Protein AF-A0A069SBB0-F1 (afdb_monomer_lite)

Secondary structure (DSSP, 8-state):
------S--HHHHHHHHHH-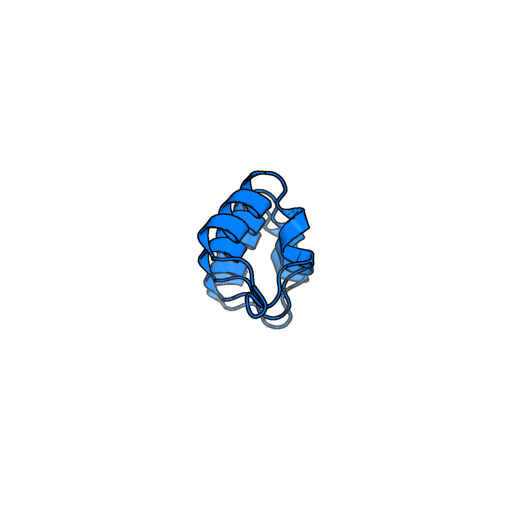GGGGGGSSS--HHHHHHHHTT-GGGGGG-SS--HHHHHHHHHH-GGGGGG-SS--HHHHTT-

pLDDT: mean 92.05, std 13.58, range [35.69, 98.62]

Organism: NCBI:txid1339352

Structure (mmCIF, N/CA/C/O backbone):
data_AF-A0A069SBB0-F1
#
_entry.id   AF-A0A069SBB0-F1
#
loop_
_atom_site.group_PDB
_atom_site.id
_atom_site.type_symbol
_atom_site.label_atom_id
_atom_site.label_alt_id
_atom_site.label_comp_id
_atom_site.label_asym_id
_atom_site.label_entity_id
_atom_site.label_seq_id
_atom_site.pdbx_PDB_ins_code
_atom_site.Cartn_x
_atom_site.Cartn_y
_atom_site.Cartn_z
_atom_site.occupancy
_atom_site.B_iso_or_equiv
_atom_site.auth_seq_id
_atom_site.auth_comp_id
_atom_site.auth_asym_id
_atom_site.auth_atom_id
_atom_site.pdbx_PDB_model_num
ATOM 1 N N . MET A 1 1 ? 23.986 -9.496 -25.796 1.00 35.69 1 MET A N 1
ATOM 2 C CA . MET A 1 1 ? 22.715 -9.956 -25.202 1.00 35.69 1 MET A CA 1
ATOM 3 C C . MET A 1 1 ? 22.534 -9.183 -23.917 1.00 35.69 1 MET A C 1
ATOM 5 O O . MET A 1 1 ? 23.366 -9.319 -23.033 1.00 35.69 1 MET A O 1
ATOM 9 N N . ILE A 1 2 ? 21.553 -8.287 -23.874 1.00 45.81 2 ILE A N 1
ATOM 10 C CA . ILE A 1 2 ? 21.247 -7.504 -22.676 1.00 45.81 2 ILE A CA 1
ATOM 11 C C . ILE A 1 2 ? 20.352 -8.406 -21.834 1.00 45.81 2 ILE A C 1
ATOM 13 O O . ILE A 1 2 ? 19.283 -8.811 -22.285 1.00 45.81 2 ILE A O 1
ATOM 17 N N . THR A 1 3 ? 20.856 -8.830 -20.687 1.00 43.16 3 THR A N 1
ATOM 18 C CA . THR A 1 3 ? 20.152 -9.695 -19.744 1.00 43.16 3 THR A CA 1
ATOM 19 C C . THR A 1 3 ? 18.929 -8.961 -19.199 1.00 43.16 3 THR A C 1
ATOM 21 O O . THR A 1 3 ? 19.071 -7.867 -18.662 1.00 43.16 3 THR A O 1
ATOM 24 N N . ALA A 1 4 ? 17.757 -9.558 -19.424 1.00 49.25 4 ALA A N 1
ATOM 25 C CA . ALA A 1 4 ? 16.498 -9.414 -18.696 1.00 49.25 4 ALA A CA 1
ATOM 26 C C . ALA A 1 4 ? 16.373 -8.193 -17.762 1.00 49.25 4 ALA A C 1
ATOM 28 O O . ALA A 1 4 ? 16.915 -8.181 -16.659 1.00 49.25 4 ALA A O 1
ATOM 29 N N . VAL A 1 5 ? 15.568 -7.201 -18.161 1.00 53.59 5 VAL A N 1
ATOM 30 C CA . VAL A 1 5 ? 14.968 -6.254 -17.205 1.00 53.59 5 VAL A CA 1
ATOM 31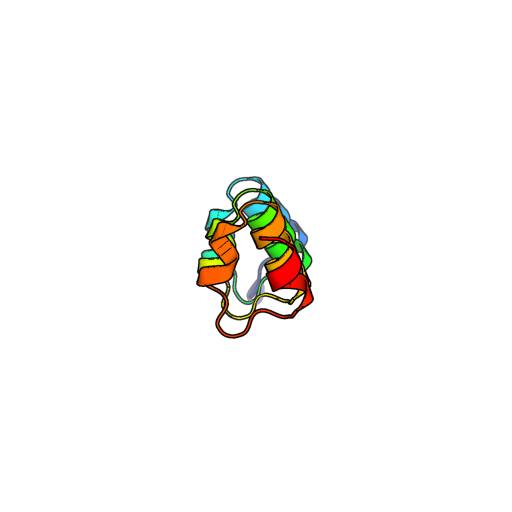 C C . VAL A 1 5 ? 13.819 -6.989 -16.508 1.00 53.59 5 VAL A C 1
ATOM 33 O O . VAL A 1 5 ? 12.645 -6.738 -16.767 1.00 53.59 5 VAL A O 1
ATOM 36 N N . GLU A 1 6 ? 14.160 -7.991 -15.703 1.00 58.59 6 GLU A N 1
ATOM 37 C CA . GLU A 1 6 ? 13.229 -8.597 -14.759 1.00 58.59 6 GLU A CA 1
ATOM 38 C C . GLU A 1 6 ? 13.045 -7.591 -13.616 1.00 58.59 6 GLU A C 1
ATOM 40 O O . GLU A 1 6 ? 13.976 -7.295 -12.873 1.00 58.59 6 GLU A O 1
ATOM 45 N N . ASN A 1 7 ? 11.835 -7.037 -13.541 1.00 61.12 7 ASN A N 1
ATOM 46 C CA . ASN A 1 7 ? 11.351 -6.001 -12.624 1.00 61.12 7 ASN A CA 1
ATOM 47 C C . ASN A 1 7 ? 11.622 -4.528 -13.052 1.00 61.12 7 ASN A C 1
ATOM 49 O O . ASN A 1 7 ? 12.767 -4.062 -13.029 1.00 61.12 7 ASN A O 1
ATOM 53 N N . PRO A 1 8 ? 10.587 -3.751 -13.455 1.00 76.81 8 PRO A N 1
ATOM 54 C CA . PRO A 1 8 ? 10.742 -2.324 -13.745 1.00 76.81 8 PRO A CA 1
ATOM 55 C C . PRO A 1 8 ? 11.231 -1.561 -12.510 1.00 76.81 8 PRO A C 1
ATOM 57 O O . PRO A 1 8 ? 10.778 -1.812 -11.396 1.00 76.81 8 PRO A O 1
ATOM 60 N N . SER A 1 9 ? 12.118 -0.578 -12.708 1.00 90.25 9 SER A N 1
ATOM 61 C CA . SER A 1 9 ? 12.607 0.261 -11.602 1.00 90.25 9 SER A CA 1
ATOM 62 C C . SER A 1 9 ? 11.455 0.932 -10.845 1.00 90.25 9 SER A C 1
ATOM 64 O O . SER A 1 9 ? 10.446 1.297 -11.451 1.00 90.25 9 SER A O 1
ATOM 66 N N . GLU A 1 10 ? 11.628 1.188 -9.549 1.00 92.19 10 GLU A N 1
ATOM 67 C CA . GLU A 1 10 ? 10.622 1.861 -8.712 1.00 92.19 10 GLU A CA 1
ATOM 68 C C . GLU A 1 10 ? 10.108 3.169 -9.336 1.00 92.19 10 GLU A C 1
ATOM 70 O O . GLU A 1 10 ? 8.911 3.443 -9.338 1.00 92.19 10 GLU A O 1
ATOM 75 N N . LYS A 1 11 ? 10.989 3.955 -9.968 1.00 94.00 11 LYS A N 1
ATOM 76 C CA . LYS A 1 11 ? 10.603 5.187 -10.671 1.00 94.00 11 LYS A CA 1
ATOM 77 C C . LYS A 1 11 ? 9.617 4.926 -11.816 1.00 94.00 11 LYS A C 1
ATOM 79 O O . LYS A 1 11 ? 8.706 5.725 -12.027 1.00 94.00 11 LYS A O 1
ATOM 84 N N . MET A 1 12 ? 9.804 3.841 -12.566 1.00 93.50 12 MET A N 1
ATOM 85 C CA . MET A 1 12 ? 8.889 3.443 -13.641 1.00 93.50 12 MET A CA 1
ATOM 86 C C . MET A 1 12 ? 7.564 2.940 -13.076 1.00 93.50 12 MET A C 1
ATOM 88 O O . MET A 1 12 ? 6.515 3.317 -13.590 1.00 93.50 12 MET A O 1
ATOM 92 N N . GLN A 1 13 ? 7.609 2.151 -12.002 1.00 95.44 13 GLN A N 1
ATOM 93 C CA . GLN A 1 13 ? 6.409 1.697 -11.303 1.00 95.44 13 GLN A CA 1
ATOM 94 C C . GLN A 1 13 ? 5.586 2.886 -10.789 1.00 95.44 13 GLN A C 1
ATOM 96 O O . GLN A 1 13 ? 4.395 2.976 -11.072 1.00 95.44 13 GLN A O 1
ATOM 101 N N . LEU A 1 14 ? 6.234 3.856 -10.133 1.00 97.50 14 LEU A N 1
ATOM 102 C CA . LEU A 1 14 ? 5.606 5.095 -9.672 1.00 97.50 14 LEU A CA 1
ATOM 103 C C . LEU A 1 14 ? 4.990 5.891 -10.82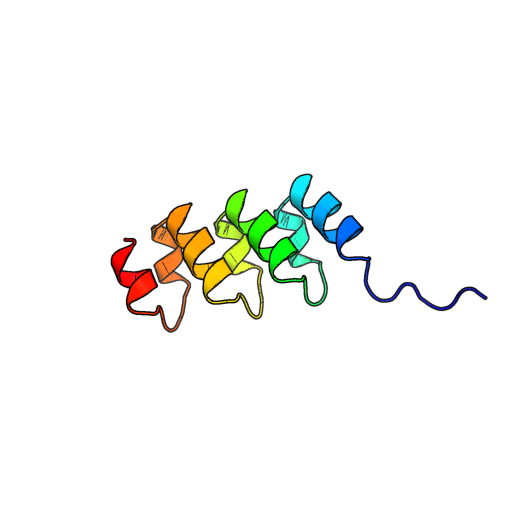3 1.00 97.50 14 LEU A C 1
ATOM 105 O O . LEU A 1 14 ? 3.875 6.386 -10.693 1.00 97.50 14 LEU A O 1
ATOM 109 N N . ALA A 1 15 ? 5.696 6.029 -11.947 1.00 96.44 15 ALA A N 1
ATOM 110 C CA . ALA A 1 15 ? 5.158 6.718 -13.117 1.00 96.44 15 ALA A CA 1
ATOM 111 C C . ALA A 1 15 ? 3.914 6.006 -13.675 1.00 96.44 15 ALA A C 1
ATOM 113 O O . ALA A 1 15 ? 2.936 6.674 -14.004 1.00 96.44 15 ALA A O 1
ATOM 114 N N . ALA A 1 16 ? 3.931 4.671 -13.723 1.00 95.62 16 ALA A N 1
ATOM 115 C CA . ALA A 1 16 ? 2.804 3.866 -14.180 1.00 95.62 16 ALA A CA 1
ATOM 116 C C . ALA A 1 16 ? 1.579 4.032 -13.268 1.00 95.62 16 ALA A C 1
ATOM 118 O O . ALA A 1 16 ? 0.516 4.413 -13.751 1.00 95.62 16 ALA A O 1
ATOM 119 N N . VAL A 1 17 ? 1.725 3.843 -11.950 1.00 97.50 17 VAL A N 1
ATOM 120 C CA . VAL A 1 17 ? 0.585 3.950 -11.018 1.00 97.50 17 VAL A CA 1
ATOM 121 C C . VAL A 1 17 ? 0.074 5.383 -10.851 1.00 97.50 17 VAL A C 1
ATOM 123 O O . VAL A 1 17 ? -1.094 5.585 -10.537 1.00 97.50 17 VAL A O 1
ATOM 126 N N . ARG A 1 18 ? 0.911 6.402 -11.091 1.00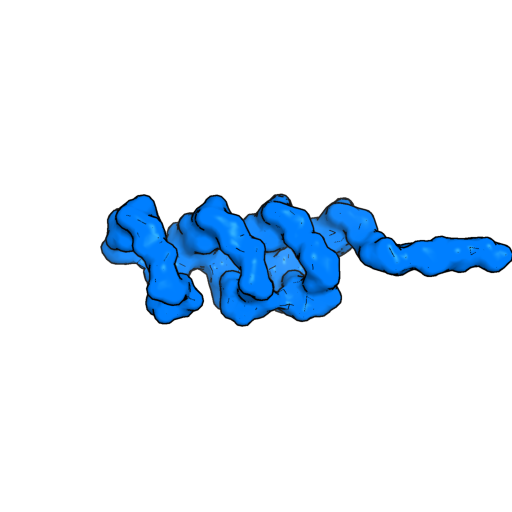 97.25 18 ARG A N 1
ATOM 127 C CA . ARG A 1 18 ? 0.480 7.815 -11.160 1.00 97.25 18 ARG A CA 1
ATOM 128 C C . ARG A 1 18 ? -0.319 8.141 -12.416 1.00 97.25 18 ARG A C 1
ATOM 130 O O . ARG A 1 18 ? -1.077 9.101 -12.415 1.00 97.25 18 ARG A O 1
ATOM 137 N N . GLN A 1 19 ? -0.112 7.393 -13.495 1.00 97.62 19 GLN A N 1
ATOM 138 C CA . GLN A 1 19 ? -0.909 7.532 -14.708 1.00 97.62 19 GLN A CA 1
ATOM 139 C C . GLN A 1 19 ? -2.207 6.726 -14.611 1.00 97.62 19 GLN A C 1
ATOM 141 O O . GLN A 1 19 ? -3.255 7.196 -15.046 1.00 97.62 19 GLN A O 1
ATOM 146 N N . ASN A 1 20 ? -2.129 5.512 -14.069 1.00 98.00 20 ASN A N 1
ATOM 147 C CA . ASN A 1 20 ? -3.270 4.639 -13.852 1.00 98.00 20 ASN A CA 1
ATOM 148 C C . ASN A 1 20 ? -3.031 3.759 -12.609 1.00 98.00 20 ASN A C 1
ATOM 150 O O . ASN A 1 20 ? -2.243 2.811 -12.693 1.00 98.00 20 ASN A O 1
ATOM 154 N N . PRO A 1 21 ? -3.710 4.022 -11.476 1.00 97.94 21 PRO A N 1
ATOM 155 C CA . PRO A 1 21 ? -3.476 3.288 -10.236 1.00 97.94 21 PRO A CA 1
ATOM 156 C C . PRO A 1 21 ? -3.840 1.799 -10.343 1.00 97.94 21 PRO A C 1
ATOM 158 O O . PRO A 1 21 ? -3.206 0.986 -9.676 1.00 97.94 21 PRO A O 1
ATOM 161 N N . ASP A 1 22 ? -4.745 1.406 -11.251 1.00 97.81 22 ASP A N 1
ATOM 162 C CA . ASP A 1 22 ? -5.097 -0.005 -11.482 1.00 97.81 22 ASP A CA 1
ATOM 163 C C . ASP A 1 22 ? -3.922 -0.841 -12.032 1.00 97.81 22 ASP A C 1
ATOM 165 O O . ASP A 1 22 ? -3.934 -2.071 -11.944 1.00 97.81 22 ASP A O 1
ATOM 169 N N . LEU A 1 23 ? -2.868 -0.200 -12.560 1.00 97.00 23 LEU A N 1
ATOM 170 C CA . LEU A 1 23 ? -1.648 -0.893 -12.985 1.00 97.00 23 LEU A CA 1
ATOM 171 C C . LEU A 1 23 ? -0.860 -1.487 -11.814 1.00 97.00 23 LEU A C 1
ATOM 173 O O . LEU A 1 23 ? 0.027 -2.303 -12.048 1.00 97.00 23 LEU A O 1
ATOM 177 N N . VAL A 1 24 ? -1.186 -1.147 -10.563 1.00 97.00 24 VAL A N 1
ATOM 178 C CA . VAL A 1 24 ? -0.571 -1.797 -9.400 1.00 97.00 24 VAL A CA 1
ATOM 179 C C . VAL A 1 24 ? -0.827 -3.311 -9.387 1.00 97.00 24 VAL A C 1
ATOM 181 O O . VAL A 1 24 ? 0.031 -4.067 -8.945 1.00 97.00 24 VAL A O 1
ATOM 184 N N . SER A 1 25 ? -1.953 -3.758 -9.959 1.00 95.81 25 SER A N 1
ATOM 185 C CA . SER A 1 25 ? -2.333 -5.175 -10.065 1.00 95.81 25 SER A CA 1
ATOM 186 C C . SER A 1 25 ? -1.399 -6.027 -10.933 1.00 95.81 25 SER A C 1
ATOM 188 O O . SER A 1 25 ? -1.379 -7.249 -10.787 1.00 95.81 25 SER A O 1
ATOM 190 N N . VAL A 1 26 ? -0.633 -5.405 -11.838 1.00 94.56 26 VAL A N 1
ATOM 191 C CA . VAL A 1 26 ? 0.287 -6.103 -12.755 1.00 94.56 26 VAL A CA 1
ATOM 192 C C . VAL A 1 26 ? 1.755 -5.975 -12.349 1.00 94.56 26 VAL A C 1
ATOM 194 O O . VAL A 1 26 ? 2.623 -6.531 -13.022 1.00 94.56 26 VAL A O 1
ATOM 197 N N . LEU A 1 27 ? 2.053 -5.238 -11.275 1.00 92.19 27 LEU A N 1
ATOM 198 C CA . LEU A 1 27 ? 3.410 -5.099 -10.760 1.00 92.19 27 LEU A CA 1
ATOM 199 C C . LEU A 1 27 ? 3.776 -6.308 -9.903 1.00 92.19 27 LEU A C 1
ATOM 201 O O . LEU A 1 27 ? 3.026 -6.705 -9.012 1.00 92.19 27 LEU A O 1
ATOM 205 N N . ASP A 1 28 ? 4.957 -6.868 -10.152 1.00 89.81 28 ASP A N 1
ATOM 206 C CA . ASP A 1 28 ? 5.506 -7.914 -9.300 1.00 89.81 28 ASP A CA 1
ATOM 207 C C . ASP A 1 28 ? 6.188 -7.276 -8.084 1.00 89.81 28 ASP A C 1
ATOM 209 O O . ASP A 1 28 ? 7.201 -6.587 -8.217 1.00 89.81 28 ASP A O 1
ATOM 213 N N . ASN A 1 29 ? 5.598 -7.482 -6.904 1.00 88.50 29 ASN A N 1
ATOM 214 C CA . ASN A 1 29 ? 6.058 -6.955 -5.614 1.00 88.50 29 ASN A CA 1
ATOM 215 C C . ASN A 1 29 ? 6.353 -5.436 -5.629 1.00 88.50 29 ASN A C 1
ATOM 217 O O . ASN A 1 29 ? 7.502 -5.029 -5.429 1.00 88.50 29 ASN A O 1
ATOM 221 N N . PRO A 1 30 ? 5.338 -4.576 -5.861 1.00 94.25 30 PRO A N 1
ATOM 222 C CA . PRO A 1 30 ? 5.527 -3.128 -5.842 1.00 94.25 30 PRO A CA 1
ATOM 223 C C . PRO A 1 30 ? 6.028 -2.641 -4.477 1.00 94.25 30 PRO A C 1
ATOM 225 O O . PRO A 1 30 ? 5.595 -3.139 -3.434 1.00 94.25 30 PRO A O 1
ATOM 228 N N . THR A 1 31 ? 6.908 -1.634 -4.476 1.00 94.69 31 THR A N 1
ATOM 229 C CA . THR A 1 31 ? 7.426 -1.033 -3.233 1.00 94.69 31 THR A CA 1
ATOM 230 C C . THR A 1 31 ? 6.301 -0.393 -2.414 1.00 94.69 31 THR A C 1
ATOM 232 O O . THR A 1 31 ? 5.267 -0.013 -2.966 1.00 94.69 31 THR A O 1
ATOM 235 N N . GLU A 1 32 ? 6.498 -0.220 -1.100 1.00 97.06 32 GLU A N 1
ATOM 236 C CA . GLU A 1 32 ? 5.523 0.465 -0.227 1.00 97.06 32 GLU A CA 1
ATOM 237 C C . GLU A 1 32 ? 5.117 1.836 -0.804 1.00 97.06 32 GLU A C 1
ATOM 239 O O . GLU A 1 32 ? 3.936 2.174 -0.810 1.00 97.06 32 GLU A O 1
ATOM 244 N N . GLU A 1 33 ? 6.058 2.593 -1.376 1.00 97.69 33 GLU A N 1
ATOM 245 C CA . GLU A 1 33 ? 5.777 3.893 -2.002 1.00 97.69 33 GLU A CA 1
ATOM 246 C C . GLU A 1 33 ? 4.888 3.784 -3.249 1.00 97.69 33 GLU A C 1
ATOM 248 O O . GLU A 1 33 ? 3.999 4.613 -3.455 1.00 97.69 33 GLU A O 1
ATOM 253 N N . VAL A 1 34 ? 5.079 2.750 -4.073 1.00 97.62 34 VAL A N 1
ATOM 254 C CA . VAL A 1 34 ? 4.221 2.479 -5.237 1.00 97.62 34 VAL A CA 1
ATOM 255 C C . VAL A 1 34 ? 2.815 2.087 -4.790 1.00 97.62 34 VAL A C 1
ATOM 257 O O . VAL A 1 34 ? 1.834 2.605 -5.326 1.00 97.62 34 VAL A O 1
ATOM 260 N N . GLN A 1 35 ? 2.709 1.223 -3.780 1.00 98.38 35 GLN A N 1
ATOM 261 C CA . GLN A 1 35 ? 1.426 0.823 -3.204 1.00 98.38 35 GLN A CA 1
ATOM 262 C C . GLN A 1 35 ? 0.682 2.030 -2.616 1.00 98.38 35 GLN A C 1
ATOM 264 O O . GLN A 1 35 ? -0.488 2.243 -2.931 1.00 98.38 35 GLN A O 1
ATOM 269 N N . LEU A 1 36 ? 1.376 2.870 -1.837 1.00 98.62 36 LEU A N 1
ATOM 270 C CA . LEU A 1 36 ? 0.838 4.114 -1.283 1.00 98.62 36 LEU A CA 1
ATOM 271 C C . LEU A 1 36 ? 0.360 5.065 -2.382 1.00 98.62 36 LEU A C 1
ATOM 273 O O . LEU A 1 36 ? -0.707 5.664 -2.254 1.00 98.62 36 LEU A O 1
ATOM 277 N N . ALA A 1 37 ? 1.128 5.216 -3.463 1.00 98.25 37 ALA A N 1
ATOM 278 C CA . ALA A 1 37 ? 0.746 6.067 -4.584 1.00 98.25 37 ALA A CA 1
ATOM 279 C C . ALA A 1 37 ? -0.521 5.566 -5.299 1.00 98.25 37 ALA A C 1
ATOM 281 O O . ALA A 1 37 ? -1.314 6.389 -5.760 1.00 98.25 37 ALA A O 1
ATOM 282 N N . ALA A 1 38 ? -0.720 4.248 -5.386 1.00 98.38 38 ALA A N 1
ATOM 283 C CA . ALA A 1 38 ? -1.922 3.660 -5.968 1.00 98.38 38 ALA A CA 1
ATOM 284 C C . ALA A 1 38 ? -3.150 3.885 -5.069 1.00 98.38 38 ALA A C 1
ATOM 286 O O . ALA A 1 38 ? -4.126 4.489 -5.515 1.00 98.38 38 ALA A O 1
ATOM 287 N N . VAL A 1 39 ? -3.083 3.494 -3.789 1.00 98.56 39 VAL A N 1
ATOM 288 C CA . VAL A 1 39 ? -4.246 3.575 -2.881 1.00 98.56 39 VAL A CA 1
ATOM 289 C C . VAL A 1 39 ? -4.673 5.009 -2.566 1.00 98.56 39 VAL A C 1
ATOM 291 O O . VAL A 1 39 ? -5.861 5.253 -2.399 1.00 98.56 39 VAL A O 1
ATOM 294 N N . ARG A 1 40 ? -3.737 5.972 -2.562 1.00 98.31 40 ARG A N 1
ATOM 295 C CA . ARG A 1 40 ? -4.045 7.408 -2.411 1.00 98.31 40 ARG A CA 1
ATOM 296 C C . ARG A 1 40 ? -4.783 8.008 -3.607 1.00 98.31 40 ARG A C 1
ATOM 298 O O . ARG A 1 40 ? -5.393 9.058 -3.482 1.00 98.31 40 ARG A O 1
ATOM 305 N N . GLN A 1 41 ? -4.679 7.392 -4.784 1.00 98.00 41 GLN A N 1
ATOM 306 C CA . GLN A 1 41 ? -5.445 7.814 -5.960 1.00 98.00 41 GLN A CA 1
ATOM 307 C C . GLN A 1 41 ? -6.761 7.046 -6.084 1.00 98.00 41 GLN A C 1
ATOM 309 O O . GLN A 1 41 ? -7.748 7.594 -6.569 1.00 98.00 41 GLN A O 1
ATOM 314 N N . LYS A 1 42 ? -6.766 5.771 -5.683 1.00 98.44 42 LYS A N 1
ATOM 315 C CA . LYS A 1 42 ? -7.933 4.895 -5.735 1.00 98.44 42 LYS A CA 1
ATOM 316 C C . LYS A 1 42 ? -7.834 3.847 -4.631 1.00 98.44 42 LYS A C 1
ATOM 318 O O . LYS A 1 42 ? -7.095 2.875 -4.766 1.00 98.44 42 LYS A O 1
ATOM 323 N N . ALA A 1 43 ? -8.605 4.025 -3.561 1.00 98.31 43 ALA A N 1
ATOM 324 C CA . ALA A 1 43 ? -8.579 3.141 -2.394 1.00 98.31 43 ALA A CA 1
ATOM 325 C C . ALA A 1 43 ? -8.800 1.657 -2.756 1.00 98.31 43 ALA A C 1
ATOM 327 O O . ALA A 1 43 ? -8.130 0.785 -2.207 1.00 98.31 43 ALA A O 1
ATOM 328 N N . ASP A 1 44 ? -9.649 1.382 -3.755 1.00 98.31 44 ASP A N 1
ATOM 329 C CA . ASP A 1 44 ? -9.949 0.033 -4.260 1.00 98.31 44 ASP A CA 1
ATOM 330 C C . ASP A 1 44 ? -8.712 -0.733 -4.758 1.00 98.31 44 ASP A C 1
ATOM 332 O O . ASP A 1 44 ? -8.732 -1.963 -4.816 1.00 98.31 44 ASP A O 1
ATOM 336 N N . CYS A 1 45 ? -7.615 -0.041 -5.087 1.00 98.31 45 CYS A N 1
ATOM 337 C CA . CYS A 1 45 ? -6.341 -0.683 -5.406 1.00 98.31 45 CYS A CA 1
ATOM 338 C C . CYS A 1 45 ? -5.817 -1.555 -4.258 1.00 98.31 45 CYS A C 1
ATOM 340 O O . CYS A 1 45 ? -5.057 -2.484 -4.519 1.00 98.31 45 CYS A O 1
ATOM 342 N N . LEU A 1 46 ? -6.258 -1.329 -3.013 1.00 98.25 46 LEU A N 1
ATOM 343 C CA . LEU A 1 46 ? -5.962 -2.204 -1.878 1.00 98.25 46 LEU A CA 1
ATOM 344 C C . LEU A 1 46 ? -6.345 -3.666 -2.165 1.00 98.25 46 LEU A C 1
ATOM 346 O O . LEU A 1 46 ? -5.595 -4.571 -1.817 1.00 98.25 46 LEU A O 1
ATOM 350 N N . LEU A 1 47 ? -7.461 -3.894 -2.866 1.00 97.44 47 LEU A N 1
ATOM 351 C CA . LEU A 1 47 ? -7.961 -5.229 -3.223 1.00 97.44 47 LEU A CA 1
ATOM 352 C C . LEU A 1 47 ? -7.055 -5.975 -4.210 1.00 97.44 47 LEU A C 1
ATOM 354 O O . LEU A 1 47 ? -7.193 -7.182 -4.393 1.00 97.44 47 LEU A O 1
ATOM 358 N N . GLN A 1 48 ? -6.165 -5.252 -4.888 1.00 96.81 48 GLN A N 1
ATOM 359 C CA . GLN A 1 48 ? -5.254 -5.786 -5.898 1.00 96.81 48 GLN A CA 1
ATOM 360 C C . GLN A 1 48 ? -3.867 -6.102 -5.316 1.00 96.81 48 GLN A C 1
ATOM 362 O O . GLN A 1 48 ? -3.039 -6.703 -6.001 1.00 96.81 48 GLN A O 1
ATOM 367 N N . LEU A 1 49 ? -3.598 -5.701 -4.069 1.00 95.25 49 LEU A N 1
ATOM 368 C CA . LEU A 1 49 ? -2.315 -5.898 -3.403 1.00 95.25 49 LEU A CA 1
ATOM 369 C C . LEU A 1 49 ? -2.290 -7.240 -2.674 1.00 95.25 49 LEU A C 1
ATOM 371 O O . LEU A 1 49 ? -3.197 -7.563 -1.914 1.00 95.25 49 LEU A O 1
ATOM 375 N N . ARG A 1 50 ? -1.220 -8.017 -2.880 1.00 90.94 50 ARG A N 1
ATOM 37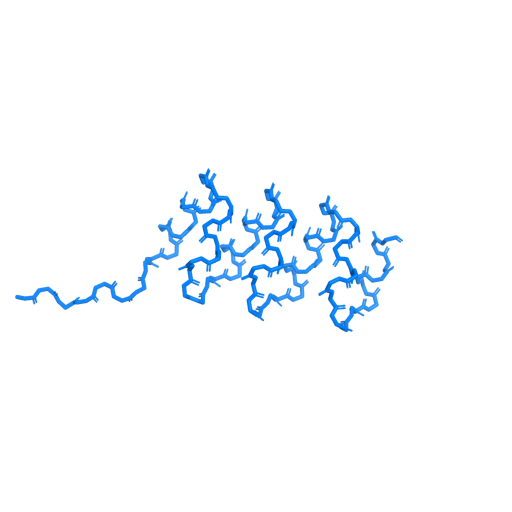6 C CA . ARG A 1 50 ? -1.041 -9.307 -2.192 1.00 90.94 50 ARG A CA 1
ATOM 377 C C . ARG A 1 50 ? -0.701 -9.132 -0.714 1.00 90.94 50 ARG A C 1
ATOM 379 O O . ARG A 1 50 ? -1.268 -9.820 0.123 1.00 90.94 50 ARG A O 1
ATOM 386 N N . GLU A 1 51 ? 0.220 -8.220 -0.412 1.00 90.00 51 GLU A N 1
ATOM 387 C CA . GLU A 1 51 ? 0.739 -7.987 0.941 1.00 90.00 51 GLU A CA 1
ATOM 388 C C . GLU A 1 51 ? 0.867 -6.475 1.208 1.00 90.00 51 GLU A C 1
ATOM 390 O O . GLU A 1 51 ? 1.978 -5.936 1.234 1.00 90.00 51 GLU A O 1
ATOM 395 N N . PRO A 1 52 ? -0.260 -5.745 1.339 1.00 95.25 52 PRO A N 1
ATOM 396 C CA . PRO A 1 52 ? -0.215 -4.332 1.685 1.00 95.25 52 PRO A CA 1
ATOM 397 C C . PRO A 1 52 ? 0.325 -4.136 3.102 1.00 95.25 52 PRO A C 1
ATOM 399 O O . PRO A 1 52 ? -0.049 -4.846 4.037 1.00 95.25 52 PRO A O 1
ATOM 402 N N . THR A 1 53 ? 1.192 -3.141 3.283 1.00 95.69 53 THR A N 1
ATOM 403 C CA . THR A 1 53 ? 1.689 -2.793 4.620 1.00 95.69 53 THR A CA 1
ATOM 404 C C . THR A 1 53 ? 0.599 -2.113 5.451 1.00 95.69 53 THR A C 1
ATOM 406 O O . THR A 1 53 ? -0.358 -1.553 4.912 1.00 95.69 53 THR A O 1
ATOM 409 N N . GLU A 1 54 ? 0.763 -2.076 6.779 1.00 96.50 54 GLU A N 1
ATOM 410 C CA . GLU A 1 54 ? -0.164 -1.354 7.668 1.00 96.50 54 GLU A CA 1
ATOM 411 C C . GLU A 1 54 ? -0.366 0.103 7.216 1.00 96.50 54 GLU A C 1
ATOM 413 O O . GLU A 1 54 ? -1.489 0.604 7.226 1.00 96.50 54 GLU A O 1
ATOM 418 N N . LYS A 1 55 ? 0.697 0.775 6.751 1.00 98.25 55 LYS A N 1
ATOM 419 C CA . LYS A 1 55 ? 0.602 2.152 6.246 1.00 98.25 55 LYS A CA 1
ATOM 420 C C . LYS A 1 55 ? -0.273 2.257 4.999 1.00 98.25 55 LYS A C 1
ATOM 422 O O . LYS A 1 55 ? -1.022 3.223 4.875 1.00 98.25 55 LYS A O 1
ATOM 427 N N . VAL A 1 56 ? -0.173 1.293 4.084 1.00 98.38 56 VAL A N 1
ATOM 428 C CA . VAL A 1 56 ? -0.984 1.240 2.859 1.00 98.38 56 VAL A CA 1
ATOM 429 C C . VAL A 1 56 ? -2.452 1.020 3.208 1.00 98.38 56 VAL A C 1
ATOM 431 O O . VAL A 1 56 ? -3.310 1.746 2.712 1.00 98.38 56 VAL A O 1
ATOM 434 N N . CYS A 1 57 ? -2.739 0.092 4.121 1.00 98.44 57 CYS A N 1
ATOM 435 C CA . CYS A 1 57 ? -4.088 -0.150 4.623 1.00 98.44 57 CYS A CA 1
ATOM 436 C C . CYS A 1 57 ? -4.691 1.096 5.293 1.00 98.44 57 CYS A C 1
ATOM 438 O O . CYS A 1 57 ? -5.813 1.481 4.975 1.00 98.44 57 CYS A O 1
ATOM 440 N N . LEU A 1 58 ? -3.937 1.769 6.172 1.00 98.62 58 LEU A N 1
ATOM 441 C CA . LEU A 1 58 ? -4.376 3.014 6.815 1.00 98.62 58 LEU A CA 1
ATOM 442 C C . LEU A 1 58 ? -4.651 4.118 5.787 1.00 98.62 58 LEU A C 1
ATOM 444 O O . LEU A 1 58 ? -5.643 4.830 5.911 1.00 98.62 58 LEU A O 1
ATOM 448 N N . ALA A 1 59 ? -3.800 4.249 4.764 1.00 98.38 59 ALA A N 1
ATOM 449 C CA . ALA A 1 59 ? -4.012 5.215 3.690 1.00 98.38 59 ALA A CA 1
ATOM 450 C C . ALA A 1 59 ? -5.282 4.899 2.886 1.00 98.38 59 ALA A C 1
ATOM 452 O O . ALA A 1 59 ? -6.073 5.798 2.633 1.00 98.38 59 ALA A O 1
ATOM 453 N N . ALA A 1 60 ? -5.516 3.633 2.539 1.00 98.50 60 ALA A N 1
ATOM 454 C CA . ALA A 1 60 ? -6.720 3.222 1.821 1.00 98.50 60 ALA A CA 1
ATOM 455 C C . ALA A 1 60 ? -8.005 3.482 2.628 1.00 98.50 60 ALA A C 1
ATOM 457 O O . ALA A 1 60 ? -8.985 3.953 2.060 1.00 98.50 60 ALA A O 1
ATOM 458 N N . ILE A 1 61 ? -7.997 3.227 3.943 1.0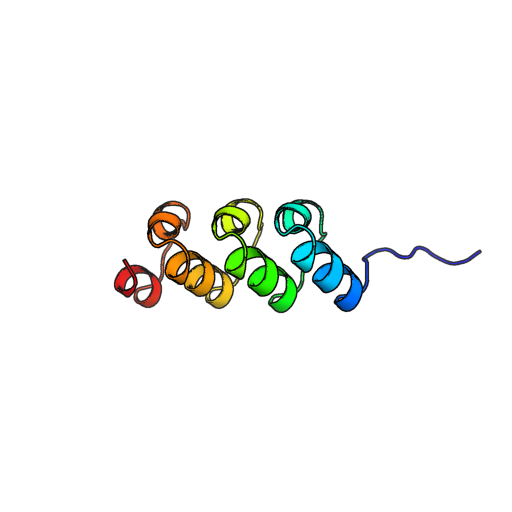0 98.56 61 ILE A N 1
ATOM 459 C CA . ILE A 1 61 ? -9.134 3.521 4.836 1.00 98.56 61 ILE A CA 1
ATOM 460 C C . ILE A 1 61 ? -9.362 5.031 4.960 1.00 98.56 61 ILE A C 1
ATOM 462 O O . ILE A 1 61 ? -10.503 5.477 4.938 1.00 98.56 61 ILE A O 1
ATOM 466 N N . ALA A 1 62 ? -8.293 5.824 5.060 1.00 97.94 62 ALA A N 1
ATOM 467 C CA . ALA A 1 62 ? -8.408 7.279 5.114 1.00 97.94 62 ALA A CA 1
ATOM 468 C C . ALA A 1 62 ? -9.048 7.864 3.840 1.00 97.94 62 ALA A C 1
ATOM 470 O O . ALA A 1 62 ? -9.806 8.826 3.933 1.00 97.94 62 ALA A O 1
ATOM 471 N N . GLU A 1 63 ? -8.772 7.274 2.672 1.00 97.88 63 GLU A N 1
ATOM 472 C CA . GLU A 1 63 ? -9.412 7.653 1.404 1.00 97.88 63 GLU A CA 1
ATOM 473 C C . GLU A 1 63 ? -10.841 7.101 1.272 1.00 97.88 63 GLU A C 1
ATOM 475 O O . GLU A 1 63 ? -11.729 7.772 0.746 1.00 97.88 63 GLU A O 1
ATOM 480 N N . ASN A 1 64 ? -11.085 5.875 1.738 1.00 98.00 64 ASN A N 1
ATOM 481 C CA . ASN A 1 64 ? -12.404 5.255 1.743 1.00 98.00 64 ASN A CA 1
ATOM 482 C C . ASN A 1 64 ? -12.576 4.358 2.987 1.00 98.00 64 ASN A C 1
ATOM 484 O O . ASN A 1 64 ? -12.103 3.216 2.972 1.00 98.00 64 ASN A O 1
ATOM 488 N N . PRO A 1 65 ? -13.294 4.823 4.034 1.00 97.81 65 PRO A N 1
ATOM 489 C CA . PRO A 1 65 ? -13.497 4.084 5.287 1.00 97.81 65 PRO A CA 1
ATOM 490 C C . PRO A 1 65 ? -14.039 2.665 5.090 1.00 97.81 65 PRO A C 1
ATOM 492 O O . PRO A 1 65 ? -13.702 1.733 5.820 1.00 97.81 65 PRO A O 1
ATOM 495 N N . GLU A 1 66 ? -14.813 2.471 4.024 1.00 97.62 66 GLU A N 1
ATOM 496 C CA . GLU A 1 66 ? -15.386 1.189 3.634 1.00 97.62 66 GLU A CA 1
ATOM 497 C C . GLU A 1 66 ? -14.320 0.114 3.377 1.00 97.62 66 GLU A C 1
ATOM 499 O O . GLU A 1 66 ? -14.629 -1.072 3.478 1.00 97.62 66 GLU A O 1
ATOM 504 N N . MET A 1 67 ? -13.072 0.498 3.079 1.00 98.19 67 MET A N 1
ATOM 505 C CA . MET A 1 67 ? -11.966 -0.431 2.833 1.00 98.19 67 MET A CA 1
ATOM 506 C C . MET A 1 67 ? -11.655 -1.341 4.018 1.00 98.19 67 MET A C 1
ATOM 508 O O . MET A 1 67 ? -11.148 -2.444 3.810 1.00 98.19 67 MET A O 1
ATOM 512 N N . ILE A 1 68 ? -12.011 -0.940 5.243 1.00 98.12 68 ILE A N 1
ATOM 513 C CA . ILE A 1 68 ? -11.772 -1.750 6.442 1.00 98.12 68 ILE A CA 1
ATOM 514 C C . ILE A 1 68 ? -12.394 -3.150 6.342 1.00 98.12 68 ILE A C 1
ATOM 516 O O . ILE A 1 68 ? -11.832 -4.108 6.863 1.00 98.12 68 ILE A O 1
ATOM 520 N N . ARG A 1 69 ? -13.515 -3.303 5.618 1.00 97.19 69 ARG A N 1
ATOM 521 C CA . ARG A 1 69 ? -14.209 -4.597 5.458 1.00 97.19 69 ARG A CA 1
ATOM 522 C C . ARG A 1 69 ? -13.419 -5.629 4.661 1.00 97.19 69 ARG A C 1
ATOM 524 O O . ARG A 1 69 ? -13.776 -6.802 4.676 1.00 97.19 69 ARG A O 1
ATOM 531 N N . TYR A 1 70 ? -12.406 -5.184 3.922 1.00 96.12 70 TYR A N 1
ATOM 532 C CA . TYR A 1 70 ? -11.573 -6.037 3.079 1.00 96.12 70 TYR A CA 1
ATOM 533 C C . TYR A 1 70 ? -10.234 -6.383 3.739 1.00 96.12 70 TYR A C 1
ATOM 535 O O . TYR A 1 70 ? -9.427 -7.098 3.152 1.00 96.12 70 TYR A O 1
ATOM 543 N N . ILE A 1 71 ? -10.002 -5.907 4.964 1.00 95.12 71 ILE A N 1
ATOM 544 C CA . ILE A 1 71 ? -8.827 -6.235 5.767 1.00 95.12 71 ILE A CA 1
ATOM 545 C C . ILE A 1 71 ? -9.229 -7.353 6.734 1.00 95.12 71 ILE A C 1
ATOM 547 O O . ILE A 1 71 ? -10.131 -7.168 7.545 1.00 95.12 71 ILE A O 1
ATOM 551 N N . HIS A 1 72 ? -8.574 -8.518 6.644 1.00 91.56 72 HIS A N 1
ATOM 552 C CA . HIS A 1 72 ? -8.912 -9.700 7.456 1.00 91.56 72 HIS A CA 1
ATOM 553 C C . HIS A 1 72 ? -8.768 -9.439 8.965 1.00 91.56 72 HIS A C 1
ATOM 555 O O . HIS A 1 72 ? -9.616 -9.847 9.753 1.00 91.56 72 HIS A O 1
ATOM 561 N N . GLU A 1 73 ? -7.712 -8.722 9.358 1.00 93.81 73 GLU A N 1
ATOM 562 C CA . GLU A 1 73 ? -7.380 -8.410 10.753 1.00 93.81 73 GLU A CA 1
ATOM 563 C C . GLU A 1 73 ? -7.016 -6.921 10.886 1.00 93.81 73 GLU A C 1
ATOM 565 O O . GLU A 1 73 ? -5.834 -6.565 10.898 1.00 93.81 73 GLU A O 1
ATOM 570 N N . PRO A 1 74 ? -8.009 -6.010 10.927 1.00 95.50 74 PRO A N 1
ATOM 571 C CA . PRO A 1 74 ? -7.736 -4.585 11.036 1.00 95.50 74 PRO A CA 1
ATOM 572 C C . PRO A 1 74 ? -7.169 -4.254 12.418 1.00 95.50 74 PRO A C 1
ATOM 574 O O . PRO A 1 74 ? -7.728 -4.645 13.447 1.00 95.50 74 PRO A O 1
ATOM 577 N N . THR A 1 75 ? -6.079 -3.486 12.456 1.00 97.31 75 THR A N 1
ATOM 578 C CA . THR A 1 75 ? -5.485 -3.037 13.724 1.00 97.31 75 THR A CA 1
ATOM 579 C C . THR A 1 75 ? -6.427 -2.078 14.456 1.00 97.31 75 THR A C 1
ATOM 581 O O . THR A 1 75 ? -7.301 -1.466 13.840 1.00 97.31 75 THR A O 1
ATOM 584 N N . GLU A 1 76 ? -6.242 -1.887 15.767 1.00 96.94 76 GLU A N 1
ATOM 585 C CA . GLU A 1 76 ? -7.023 -0.898 16.534 1.00 96.94 76 GLU A CA 1
ATOM 586 C C . GLU A 1 76 ? -6.992 0.485 15.870 1.00 96.94 76 GLU A C 1
ATOM 588 O O . GLU A 1 76 ? -8.012 1.160 15.773 1.00 96.94 76 GLU A O 1
ATOM 593 N N . LYS A 1 77 ? -5.835 0.879 15.321 1.00 97.19 77 LYS A N 1
ATOM 594 C CA . LYS A 1 77 ? -5.688 2.141 14.587 1.00 97.19 77 LYS A CA 1
ATOM 595 C C . LYS A 1 77 ? -6.606 2.217 13.371 1.00 97.19 77 LYS A C 1
ATOM 597 O O . LYS A 1 77 ? -7.170 3.273 13.130 1.00 97.19 77 LYS A O 1
ATOM 602 N N . MET A 1 78 ? -6.754 1.128 12.617 1.00 97.62 78 MET A N 1
ATOM 603 C CA . MET A 1 78 ? -7.650 1.074 11.458 1.00 97.62 78 MET A CA 1
ATOM 604 C C . MET A 1 78 ? -9.115 1.189 11.878 1.00 97.62 78 MET A C 1
ATOM 606 O O . MET A 1 78 ? -9.878 1.906 11.242 1.00 97.62 78 MET A O 1
ATOM 610 N N . GLN A 1 79 ? -9.491 0.527 12.973 1.00 96.69 79 GLN A N 1
ATOM 611 C CA . GLN A 1 79 ? -10.858 0.548 13.500 1.00 96.69 79 GLN A CA 1
ATOM 612 C C . GLN A 1 79 ? -11.279 1.928 14.027 1.00 96.69 79 GLN A C 1
ATOM 614 O O . GLN A 1 79 ? -12.464 2.231 14.047 1.00 96.69 79 GLN A O 1
ATOM 619 N N . LEU A 1 80 ? -10.326 2.778 14.425 1.00 96.81 80 LEU A N 1
ATOM 620 C CA . LEU A 1 80 ? -10.589 4.154 14.868 1.00 96.81 80 LEU A CA 1
ATOM 621 C C . LEU A 1 80 ? -10.772 5.161 13.716 1.00 96.81 80 LEU A C 1
ATOM 623 O O . LEU A 1 80 ? -11.060 6.326 13.984 1.00 96.81 80 LEU A O 1
ATOM 627 N N . LEU A 1 81 ? -10.560 4.751 12.460 1.00 92.69 81 LEU A N 1
ATOM 628 C CA . LEU A 1 81 ? -10.688 5.619 11.279 1.00 92.69 81 LEU A CA 1
ATOM 629 C C . LEU A 1 81 ? -12.063 5.546 10.596 1.00 92.69 81 LEU A C 1
ATOM 631 O O . LEU A 1 81 ? -12.275 6.273 9.624 1.00 92.69 81 LEU A O 1
ATOM 635 N N . VAL A 1 82 ? -12.959 4.670 11.057 1.00 89.44 82 VAL A N 1
ATOM 636 C CA . VAL A 1 82 ? -14.264 4.396 10.430 1.00 89.44 82 VAL A CA 1
ATOM 637 C C . VAL A 1 82 ? -15.444 4.818 11.289 1.00 89.44 82 VAL A C 1
ATOM 639 O O . VAL A 1 82 ? -15.287 4.903 12.528 1.00 89.44 82 VAL A O 1
#

Foldseek 3Di:
DPPDPPFDDLVVLQVVCLVPLLCLLVHDPHDLVSLLSSLLVPLCSVVSDPDHDLVSQQSSCLVPVVSVVVDPDNDPSNVVSD

Sequence (82 aa):
MITAVENPSEKMQLAAVRQNPDLVSVLDNPTEEVQLAAVRQKADCLLQLREPTEKVCLAAIAENPEMIRYIHEPTEKMQLLV

Radius of gyration: 13.77 Å; chains: 1; bounding box: 38×18×42 Å